Protein AF-A0A258W8T1-F1 (afdb_monomer_lite)

Sequence (69 aa):
MNKYIVFAGVGFELVGLIVVSVFAGEYLEQIKATKGLWVAGLILLSLVGWMIQLVYMLKKTEKQKSENI

Foldseek 3Di:
DDPVVVVVVLVVLLVVQLVVLQVVQVVVCVVPPPPCPSSVVSNVVSVVVSVVVVVVVVVVVVVVVVVVD

Radius of gyration: 16.25 Å; chains: 1; bounding box: 40×19×43 Å

Structure (mmCIF, N/CA/C/O backbone):
data_AF-A0A258W8T1-F1
#
_entry.id   AF-A0A258W8T1-F1
#
loop_
_atom_site.group_PDB
_atom_site.id
_atom_site.type_symbol
_atom_site.label_atom_id
_atom_site.label_alt_id
_atom_site.label_comp_id
_atom_site.label_asym_id
_atom_site.label_entity_id
_atom_site.label_seq_id
_atom_site.pdbx_PDB_ins_code
_atom_site.Cartn_x
_atom_site.Cartn_y
_atom_site.Cartn_z
_atom_site.occupancy
_atom_site.B_iso_or_equiv
_atom_site.auth_seq_id
_atom_site.auth_comp_id
_atom_site.auth_asym_id
_atom_site.auth_atom_id
_atom_site.pdbx_PDB_model_num
ATOM 1 N N . MET A 1 1 ? -22.983 -4.818 12.940 1.00 59.16 1 MET A N 1
ATOM 2 C CA . MET A 1 1 ? -22.201 -5.188 11.738 1.00 59.16 1 MET A CA 1
ATOM 3 C C . MET A 1 1 ? -21.361 -6.417 12.068 1.00 59.16 1 MET A C 1
ATOM 5 O O . MET A 1 1 ? -20.719 -6.422 13.112 1.00 59.16 1 MET A O 1
ATOM 9 N N . ASN A 1 2 ? -21.443 -7.487 11.272 1.00 72.75 2 ASN A N 1
ATOM 10 C CA . ASN A 1 2 ? -20.794 -8.758 11.608 1.00 72.75 2 ASN A CA 1
ATOM 11 C C . ASN A 1 2 ? -19.263 -8.615 11.489 1.00 72.75 2 ASN A C 1
ATOM 13 O O . ASN A 1 2 ? -18.781 -8.154 10.455 1.00 72.75 2 ASN A O 1
ATOM 17 N N . LYS A 1 3 ? -18.500 -8.971 12.533 1.00 71.25 3 LYS A N 1
ATOM 18 C CA . LYS A 1 3 ? -17.041 -8.719 12.622 1.00 71.25 3 LYS A CA 1
ATOM 19 C C . LYS A 1 3 ? -16.260 -9.306 11.435 1.00 71.25 3 LYS A C 1
ATOM 21 O O . LYS A 1 3 ? -15.279 -8.718 10.993 1.00 71.25 3 LYS A O 1
ATOM 26 N N . TYR A 1 4 ? -16.753 -10.411 10.879 1.00 80.81 4 TYR A N 1
ATOM 27 C CA . TYR A 1 4 ? -16.195 -11.075 9.700 1.00 80.81 4 TYR A CA 1
ATOM 28 C C . TYR A 1 4 ? -16.248 -10.219 8.428 1.00 80.81 4 TYR A C 1
ATOM 30 O O . TYR A 1 4 ? -15.309 -10.248 7.643 1.00 80.81 4 TYR A O 1
ATOM 38 N N . ILE A 1 5 ? -17.305 -9.419 8.239 1.00 83.94 5 ILE A N 1
ATOM 39 C CA . ILE A 1 5 ? -17.455 -8.549 7.059 1.00 83.94 5 ILE A CA 1
ATOM 40 C C . ILE A 1 5 ? -16.460 -7.389 7.123 1.00 83.94 5 ILE A C 1
ATOM 42 O O . ILE A 1 5 ? -15.848 -7.047 6.118 1.00 83.94 5 ILE A O 1
ATOM 46 N N . VAL A 1 6 ? -16.258 -6.816 8.313 1.00 81.62 6 VAL A N 1
ATOM 47 C CA . VAL A 1 6 ? -15.271 -5.744 8.519 1.00 81.62 6 VAL A CA 1
ATOM 48 C C . VAL A 1 6 ? -13.863 -6.268 8.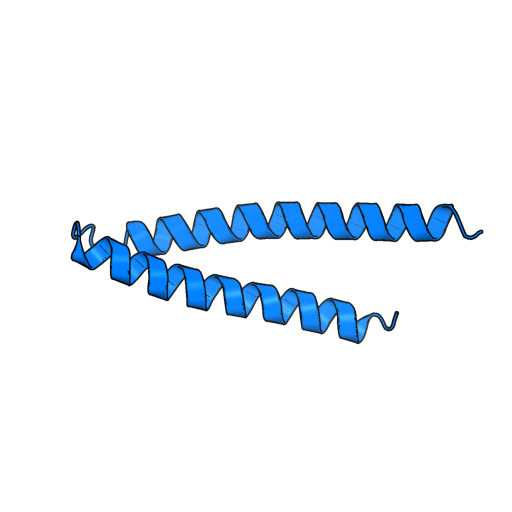274 1.00 81.62 6 VAL A C 1
ATOM 50 O O . VAL A 1 6 ? -13.091 -5.638 7.564 1.00 81.62 6 VAL A O 1
ATOM 53 N N . PHE A 1 7 ? -13.545 -7.445 8.815 1.00 82.75 7 PHE A N 1
ATOM 54 C CA . PHE A 1 7 ? -12.241 -8.068 8.616 1.00 82.75 7 PHE A CA 1
ATOM 55 C C . PHE A 1 7 ? -11.977 -8.399 7.139 1.00 82.75 7 PHE A C 1
ATOM 57 O O . PHE A 1 7 ? -10.907 -8.086 6.621 1.00 82.75 7 PHE A O 1
ATOM 64 N N . ALA A 1 8 ? -12.968 -8.962 6.441 1.00 88.75 8 ALA A N 1
ATOM 65 C CA . ALA A 1 8 ? -12.875 -9.239 5.011 1.00 88.75 8 ALA A CA 1
ATOM 66 C C . ALA A 1 8 ? -12.706 -7.955 4.180 1.00 88.75 8 ALA A C 1
ATOM 68 O O . ALA A 1 8 ? -11.878 -7.928 3.274 1.00 88.75 8 ALA A O 1
ATOM 69 N N . GLY A 1 9 ? -13.434 -6.884 4.514 1.00 89.44 9 GLY A N 1
ATOM 70 C CA . GLY A 1 9 ? -13.307 -5.587 3.846 1.00 89.44 9 GLY A CA 1
ATOM 71 C C . GLY A 1 9 ? -11.918 -4.969 4.017 1.00 89.44 9 GLY A C 1
ATOM 72 O O . GLY A 1 9 ? -11.307 -4.560 3.038 1.00 89.44 9 GLY A O 1
ATOM 73 N N . VAL A 1 10 ? -11.381 -4.991 5.238 1.00 89.19 10 VAL A N 1
ATOM 74 C CA . VAL A 1 10 ? -10.036 -4.480 5.552 1.00 89.19 10 VAL A CA 1
ATOM 75 C C . VAL A 1 10 ? -8.944 -5.273 4.820 1.00 89.19 10 VAL A C 1
ATOM 77 O O . VAL A 1 10 ? -8.001 -4.687 4.288 1.00 89.19 10 VAL A O 1
ATOM 80 N N . GLY A 1 11 ? -9.080 -6.601 4.743 1.00 89.19 11 GLY A N 1
ATOM 81 C CA . GLY A 1 11 ? -8.173 -7.444 3.958 1.00 89.19 11 GLY A CA 1
ATOM 82 C C . GLY A 1 11 ? -8.271 -7.179 2.452 1.00 89.19 11 GLY A C 1
ATOM 83 O O . GLY A 1 11 ? -7.250 -7.104 1.772 1.00 89.19 11 GLY A O 1
ATOM 84 N N . PHE A 1 12 ? -9.486 -6.982 1.935 1.00 93.38 12 PHE A N 1
ATOM 85 C CA . PHE A 1 12 ? -9.712 -6.652 0.528 1.00 93.38 12 PHE A CA 1
ATOM 86 C C . PHE A 1 12 ? -9.124 -5.285 0.154 1.00 93.38 12 PHE A C 1
ATOM 88 O O . PHE A 1 12 ? -8.481 -5.166 -0.887 1.00 93.38 12 PHE A O 1
ATOM 95 N N . GLU A 1 13 ? -9.270 -4.275 1.017 1.00 90.69 13 GLU A N 1
ATOM 96 C CA . GLU A 1 13 ? -8.629 -2.967 0.838 1.00 90.69 13 GLU A CA 1
ATOM 97 C C . GLU A 1 13 ? -7.107 -3.082 0.756 1.00 90.69 13 GLU A C 1
ATOM 99 O O . GLU A 1 13 ? -6.501 -2.453 -0.108 1.00 90.69 13 GLU A O 1
ATOM 104 N N . LEU A 1 14 ? -6.485 -3.901 1.613 1.00 92.00 14 LEU A N 1
ATOM 105 C CA . LEU A 1 14 ? -5.036 -4.091 1.599 1.00 92.00 14 LEU A CA 1
ATOM 106 C C . LEU A 1 14 ? -4.560 -4.710 0.276 1.00 92.00 14 LEU A C 1
ATOM 108 O O . LEU A 1 14 ? -3.605 -4.219 -0.325 1.00 92.00 14 LEU A O 1
ATOM 112 N N . VAL A 1 15 ? -5.241 -5.755 -0.207 1.00 94.12 15 VAL A N 1
ATOM 113 C CA . VAL A 1 15 ? -4.922 -6.386 -1.500 1.00 94.12 15 VAL A CA 1
ATOM 114 C C . VAL A 1 15 ? -5.125 -5.398 -2.649 1.00 94.12 15 VAL A C 1
ATOM 116 O O . VAL A 1 15 ? -4.251 -5.268 -3.505 1.00 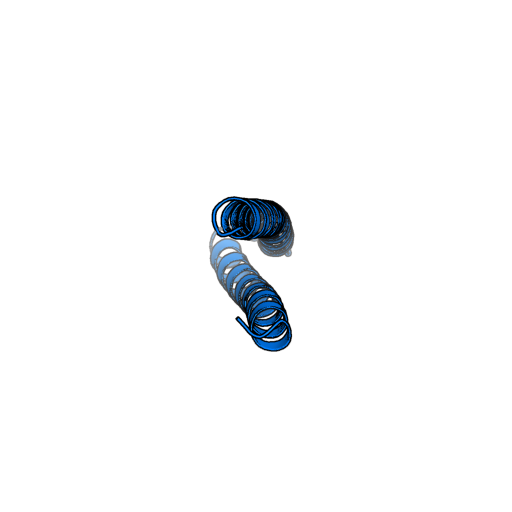94.12 15 VAL A O 1
ATOM 119 N N . GLY A 1 16 ? -6.243 -4.668 -2.649 1.00 94.38 16 GLY A N 1
ATOM 120 C CA . GLY A 1 16 ? -6.538 -3.652 -3.656 1.00 94.38 16 GLY A CA 1
ATOM 121 C C . GLY A 1 16 ? -5.482 -2.548 -3.696 1.00 94.38 16 GLY A C 1
ATOM 122 O O . GLY A 1 16 ? -5.006 -2.199 -4.774 1.00 94.38 16 GLY A O 1
ATOM 123 N N . LEU A 1 17 ? -5.053 -2.053 -2.532 1.00 94.19 17 LEU A N 1
ATOM 124 C CA . LEU A 1 17 ? -3.982 -1.063 -2.430 1.00 94.19 17 LEU A CA 1
ATOM 125 C C . LEU A 1 17 ? -2.672 -1.587 -3.000 1.00 94.19 17 LEU A C 1
ATOM 127 O O . LEU A 1 17 ? -2.070 -0.888 -3.801 1.00 94.19 17 LEU A O 1
ATOM 131 N N . ILE A 1 18 ? -2.261 -2.813 -2.663 1.00 92.19 18 ILE A N 1
ATOM 132 C CA . ILE A 1 18 ? -1.025 -3.400 -3.202 1.00 92.19 18 ILE A CA 1
ATOM 133 C C . ILE A 1 18 ? -1.084 -3.475 -4.731 1.00 92.19 18 ILE A C 1
ATOM 135 O O . ILE A 1 18 ? -0.143 -3.042 -5.393 1.00 92.19 18 ILE A O 1
ATOM 139 N N . VAL A 1 19 ? -2.188 -3.969 -5.300 1.00 95.06 19 VAL A N 1
ATOM 140 C CA . VAL A 1 19 ? -2.359 -4.060 -6.761 1.00 95.06 19 VAL A CA 1
ATOM 141 C C . VAL A 1 19 ? -2.268 -2.677 -7.406 1.00 95.06 19 VAL A C 1
ATOM 143 O O . VAL A 1 19 ? -1.520 -2.497 -8.367 1.00 95.06 19 VAL A O 1
ATOM 146 N N . VAL A 1 20 ? -2.972 -1.685 -6.856 1.00 94.56 20 VAL A N 1
ATOM 147 C CA . VAL A 1 20 ? -2.941 -0.305 -7.360 1.00 94.56 20 VAL A CA 1
ATOM 148 C C . VAL A 1 20 ? -1.545 0.305 -7.228 1.00 94.56 20 VAL A C 1
ATOM 150 O O . VAL A 1 20 ? -1.074 0.930 -8.173 1.00 94.56 20 VAL A O 1
ATOM 153 N N . SER A 1 21 ? -0.855 0.110 -6.102 1.00 93.62 21 SER A N 1
ATOM 154 C CA . SER A 1 21 ? 0.503 0.620 -5.883 1.00 93.62 21 SER A CA 1
ATOM 155 C C . SER A 1 21 ? 1.510 0.014 -6.851 1.00 93.62 21 SER A C 1
ATOM 157 O O . SER A 1 21 ? 2.375 0.735 -7.340 1.00 93.62 21 SER A O 1
ATOM 159 N N . VAL A 1 22 ? 1.406 -1.287 -7.139 1.00 93.00 22 VAL A N 1
ATOM 160 C CA . VAL A 1 22 ? 2.270 -1.959 -8.118 1.00 93.00 22 VAL A CA 1
ATOM 161 C C . VAL A 1 22 ? 2.016 -1.391 -9.507 1.00 93.00 22 VAL A C 1
ATOM 163 O O . VAL A 1 22 ? 2.957 -0.947 -10.156 1.00 93.00 22 VAL A O 1
ATOM 166 N N . PHE A 1 23 ? 0.753 -1.308 -9.928 1.00 93.75 23 PHE A N 1
ATOM 167 C CA . PHE A 1 23 ? 0.404 -0.809 -11.258 1.00 93.75 23 PHE A CA 1
ATOM 168 C C . PHE A 1 23 ? 0.799 0.664 -11.448 1.00 93.75 23 PHE A C 1
ATOM 170 O O . PHE A 1 23 ? 1.377 1.043 -12.465 1.00 93.75 23 PHE A O 1
ATOM 177 N N . ALA A 1 24 ? 0.544 1.501 -10.438 1.00 92.88 24 ALA A N 1
ATOM 178 C CA . ALA A 1 24 ? 0.955 2.901 -10.436 1.00 92.88 24 ALA A CA 1
ATOM 179 C C . ALA A 1 24 ? 2.483 3.049 -10.387 1.00 92.88 24 ALA A C 1
ATOM 181 O O . ALA A 1 24 ? 3.041 3.908 -11.066 1.00 92.88 24 ALA A O 1
ATOM 182 N N . GLY A 1 25 ? 3.166 2.205 -9.613 1.00 89.75 25 GLY A N 1
ATOM 183 C CA . GLY A 1 25 ? 4.620 2.200 -9.512 1.00 89.75 25 GLY A CA 1
ATOM 184 C C . GLY A 1 25 ? 5.292 1.804 -10.818 1.00 89.75 25 GLY A C 1
ATOM 185 O O . GLY A 1 25 ? 6.225 2.483 -11.231 1.00 89.75 25 GLY A O 1
ATOM 186 N N . GLU A 1 26 ? 4.788 0.777 -11.505 1.00 90.25 26 GLU A N 1
ATOM 187 C CA . GLU A 1 26 ? 5.268 0.387 -12.834 1.00 90.25 26 GLU A CA 1
ATOM 188 C C . GLU A 1 26 ? 5.000 1.474 -13.877 1.00 90.25 26 GLU A C 1
ATOM 190 O O . GLU A 1 26 ? 5.868 1.757 -14.700 1.00 90.25 26 GLU A O 1
ATOM 195 N N . TYR A 1 27 ? 3.843 2.141 -13.816 1.00 91.31 27 TYR A N 1
ATOM 196 C CA . TYR A 1 27 ? 3.540 3.267 -14.701 1.00 91.31 27 TYR A CA 1
ATOM 197 C C . TYR A 1 27 ? 4.510 4.443 -14.500 1.00 91.31 27 TYR A C 1
ATOM 199 O O . TYR A 1 27 ? 5.024 5.001 -15.470 1.00 91.31 27 TYR A O 1
ATOM 207 N N . LEU A 1 28 ? 4.826 4.798 -13.249 1.00 87.94 28 LEU A N 1
ATOM 208 C CA . LEU A 1 28 ? 5.837 5.821 -12.947 1.00 87.94 28 LEU A CA 1
ATOM 209 C C . LEU A 1 28 ? 7.241 5.397 -13.390 1.00 87.94 28 LEU A C 1
ATOM 211 O O . LEU A 1 28 ? 8.050 6.238 -13.793 1.00 87.94 28 LEU A O 1
ATOM 215 N N . GLU A 1 29 ? 7.510 4.095 -13.372 1.00 86.56 29 GLU A N 1
ATOM 216 C CA . GLU A 1 29 ? 8.790 3.542 -13.787 1.00 86.56 29 GLU A CA 1
ATOM 217 C C . GLU A 1 29 ? 9.055 3.676 -15.288 1.00 86.56 29 GLU A C 1
ATOM 219 O O . GLU A 1 29 ? 10.210 3.813 -15.698 1.00 86.56 29 GLU A O 1
ATOM 224 N N . GLN A 1 30 ? 7.998 3.743 -16.104 1.00 86.38 30 GLN A N 1
ATOM 225 C CA . GLN A 1 30 ? 8.108 4.043 -17.535 1.00 86.38 30 GLN A CA 1
ATOM 226 C C . GLN A 1 30 ? 8.573 5.483 -17.799 1.00 86.38 30 GLN A C 1
ATOM 228 O O . GLN A 1 30 ? 9.223 5.742 -18.809 1.00 86.38 30 GLN A O 1
ATOM 233 N N . ILE A 1 31 ? 8.268 6.422 -16.896 1.00 86.12 31 ILE A N 1
ATOM 234 C CA . ILE A 1 31 ? 8.643 7.838 -17.036 1.00 86.12 31 ILE A CA 1
ATOM 235 C C . ILE A 1 31 ? 10.089 8.053 -16.587 1.00 86.12 31 ILE A C 1
ATOM 237 O O . ILE A 1 31 ? 10.854 8.778 -17.225 1.00 86.12 31 ILE A O 1
ATOM 241 N N . LYS A 1 32 ? 10.479 7.428 -15.473 1.00 83.62 32 LYS A N 1
ATOM 242 C CA . LYS A 1 32 ? 11.842 7.501 -14.953 1.00 83.62 32 LYS A CA 1
ATOM 243 C C . LYS A 1 32 ? 12.209 6.169 -14.330 1.00 83.62 32 LYS A C 1
ATOM 245 O O . LYS A 1 32 ? 11.796 5.908 -13.212 1.00 83.62 32 LYS A O 1
ATOM 250 N N . ALA A 1 33 ? 13.038 5.391 -15.022 1.00 81.88 33 ALA A N 1
ATOM 251 C CA . ALA A 1 33 ? 13.479 4.086 -14.549 1.00 81.88 33 ALA A CA 1
ATOM 252 C C . ALA A 1 33 ? 14.321 4.208 -13.266 1.00 81.88 33 ALA A C 1
ATOM 254 O O . ALA A 1 33 ? 15.483 4.619 -13.285 1.00 81.88 33 ALA A O 1
ATOM 255 N N . THR A 1 34 ? 13.729 3.822 -12.144 1.00 82.06 34 THR A N 1
ATOM 256 C CA . THR A 1 34 ? 14.328 3.794 -10.807 1.00 82.06 34 THR A CA 1
ATOM 257 C C . THR A 1 34 ? 14.592 2.374 -10.287 1.00 82.06 34 THR A C 1
ATOM 259 O O . THR A 1 34 ? 15.003 2.214 -9.142 1.00 82.06 34 THR A O 1
ATOM 262 N N . LYS A 1 35 ? 14.481 1.339 -11.136 1.00 84.06 35 LYS A N 1
ATOM 263 C CA . LYS A 1 35 ? 14.754 -0.079 -10.803 1.00 84.06 35 LYS A CA 1
ATOM 264 C C . LYS A 1 35 ? 13.902 -0.627 -9.639 1.00 84.06 35 LYS A C 1
ATOM 266 O O . LYS A 1 35 ? 14.402 -1.343 -8.777 1.00 84.06 35 LYS A O 1
ATOM 271 N N . GLY A 1 36 ? 12.618 -0.301 -9.617 1.00 82.12 36 GLY A N 1
ATOM 272 C CA . GLY A 1 36 ? 11.624 -0.732 -8.635 1.00 82.12 36 GLY A CA 1
ATOM 273 C C . GLY A 1 36 ? 11.447 0.214 -7.445 1.00 82.12 36 GLY A C 1
ATOM 274 O O . GLY A 1 36 ? 10.633 -0.072 -6.566 1.00 82.12 36 GLY A O 1
ATOM 275 N N . LEU A 1 37 ? 12.166 1.341 -7.393 1.00 90.38 37 LEU A N 1
ATOM 276 C CA . LEU A 1 37 ? 12.096 2.280 -6.265 1.00 90.38 37 LEU A CA 1
ATOM 277 C C . LEU A 1 37 ? 10.737 2.982 -6.178 1.00 90.38 37 LEU A C 1
ATOM 279 O O . LEU A 1 37 ? 10.219 3.143 -5.073 1.00 90.38 37 LEU A O 1
ATOM 283 N N . TRP A 1 38 ? 10.126 3.340 -7.313 1.00 90.44 38 TRP A N 1
ATOM 284 C CA . TRP A 1 38 ? 8.766 3.892 -7.332 1.00 90.44 38 TRP A CA 1
ATOM 285 C C . TRP A 1 38 ? 7.730 2.910 -6.792 1.00 90.44 38 TRP A C 1
ATOM 287 O O . TRP A 1 38 ? 6.888 3.303 -5.987 1.00 90.44 38 TRP A O 1
ATOM 297 N N . VAL A 1 39 ? 7.821 1.635 -7.178 1.00 89.44 39 VAL A N 1
ATOM 298 C CA . VAL A 1 39 ? 6.920 0.576 -6.696 1.00 89.44 39 VAL A CA 1
ATOM 299 C C . VAL A 1 39 ? 7.075 0.396 -5.187 1.00 89.44 39 VAL A C 1
ATOM 301 O O . VAL A 1 39 ? 6.090 0.470 -4.454 1.00 89.44 39 VAL A O 1
ATOM 304 N N . ALA A 1 40 ? 8.310 0.230 -4.704 1.00 91.25 40 ALA A N 1
ATOM 305 C CA . ALA A 1 40 ? 8.5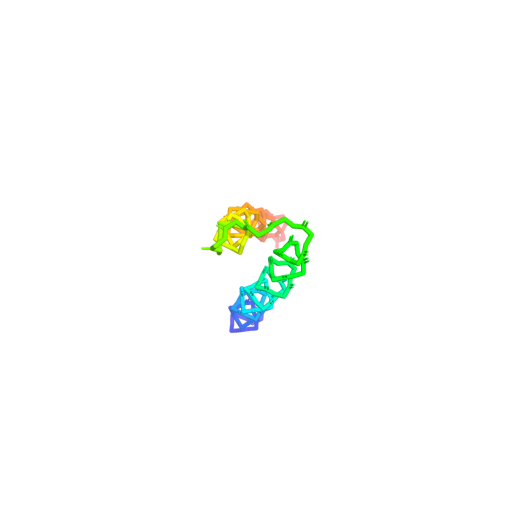83 0.071 -3.278 1.00 91.25 40 ALA A CA 1
ATOM 306 C C . ALA A 1 40 ? 8.112 1.289 -2.466 1.00 91.25 40 ALA A C 1
ATOM 308 O O . ALA A 1 40 ? 7.455 1.127 -1.438 1.00 91.25 40 ALA A O 1
ATOM 309 N N . GLY A 1 41 ? 8.388 2.505 -2.948 1.00 92.31 41 GLY A N 1
ATOM 310 C CA . GLY A 1 41 ? 7.965 3.748 -2.305 1.00 92.31 41 GLY A CA 1
ATOM 311 C C . GLY A 1 41 ? 6.445 3.899 -2.243 1.00 92.31 41 GLY A C 1
ATOM 312 O O . GLY A 1 41 ? 5.907 4.233 -1.188 1.00 92.31 41 GLY A O 1
ATOM 313 N N . LEU A 1 42 ? 5.737 3.603 -3.337 1.00 92.12 42 LEU A N 1
ATOM 314 C CA . LEU A 1 42 ? 4.275 3.670 -3.383 1.00 92.12 42 LEU A CA 1
ATOM 315 C C . LEU A 1 42 ? 3.611 2.633 -2.487 1.00 92.12 42 LEU A C 1
ATOM 317 O O . LEU A 1 42 ? 2.641 2.970 -1.809 1.00 92.12 42 LEU A O 1
ATOM 321 N N . ILE A 1 43 ? 4.128 1.403 -2.452 1.00 92.25 43 ILE A N 1
ATOM 322 C CA . ILE A 1 43 ? 3.634 0.364 -1.542 1.00 92.25 43 ILE A CA 1
ATOM 323 C C . ILE A 1 43 ? 3.816 0.819 -0.092 1.00 92.25 43 ILE A C 1
ATOM 325 O O . ILE A 1 43 ? 2.880 0.724 0.699 1.00 92.25 43 ILE A O 1
ATOM 329 N N . LEU A 1 44 ? 4.988 1.364 0.252 1.00 94.31 44 LEU A N 1
ATOM 330 C CA . LEU A 1 44 ? 5.280 1.823 1.610 1.00 94.31 44 LEU A CA 1
ATOM 331 C C . LEU A 1 44 ? 4.361 2.982 2.027 1.00 94.31 44 LEU A C 1
ATOM 333 O O . LEU A 1 44 ? 3.774 2.948 3.107 1.00 94.31 44 LEU A O 1
ATOM 337 N N . LEU A 1 45 ? 4.179 3.974 1.150 1.00 93.69 45 LEU A N 1
ATOM 338 C CA . LEU A 1 45 ? 3.255 5.091 1.374 1.00 93.69 45 LEU A CA 1
ATOM 339 C C . LEU A 1 45 ? 1.804 4.616 1.511 1.00 93.69 45 LEU A C 1
ATOM 341 O O . LEU A 1 45 ? 1.082 5.081 2.393 1.00 93.69 45 LEU A O 1
ATOM 345 N N . SER A 1 46 ? 1.392 3.663 0.677 1.00 93.25 46 SER A N 1
ATOM 346 C CA . SER A 1 46 ? 0.043 3.091 0.696 1.00 93.25 46 SER A CA 1
ATOM 347 C C . SER A 1 46 ? -0.220 2.302 1.977 1.00 93.25 46 SER A C 1
ATOM 349 O O . SER A 1 46 ? -1.288 2.441 2.567 1.00 93.25 46 SER A O 1
ATOM 351 N N . LEU A 1 47 ? 0.770 1.553 2.471 1.00 92.88 47 LEU A N 1
ATOM 352 C CA . LEU A 1 47 ? 0.717 0.861 3.763 1.00 92.88 47 LEU A CA 1
ATOM 353 C C . LEU A 1 47 ? 0.562 1.835 4.935 1.00 92.88 47 LEU A C 1
ATOM 355 O O . LEU A 1 47 ? -0.280 1.618 5.807 1.00 92.88 47 LEU A O 1
ATOM 359 N N . VAL A 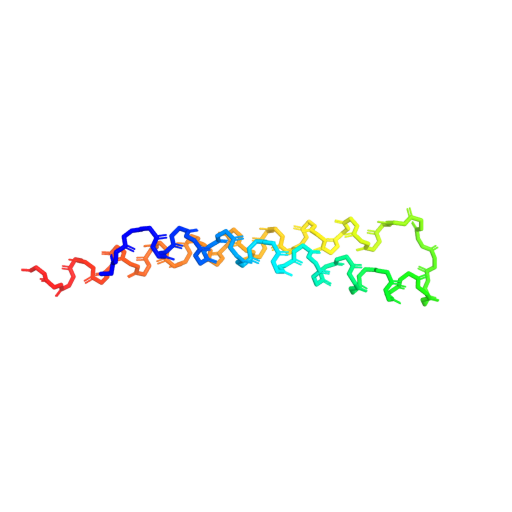1 48 ? 1.340 2.921 4.951 1.00 94.94 48 VAL A N 1
ATOM 360 C CA . VAL A 1 48 ? 1.241 3.949 5.999 1.00 94.94 48 VAL A CA 1
ATOM 361 C C . VAL A 1 48 ? -0.127 4.632 5.962 1.00 94.94 48 VAL A C 1
ATOM 363 O O . VAL A 1 48 ? -0.777 4.757 7.001 1.00 94.94 48 VAL A O 1
ATOM 366 N N . GLY A 1 49 ? -0.599 5.028 4.775 1.00 92.88 49 GLY A N 1
ATOM 367 C CA . GLY A 1 49 ? -1.922 5.633 4.599 1.00 92.88 49 GLY A CA 1
ATOM 368 C C . GLY A 1 49 ? -3.052 4.701 5.038 1.00 92.88 49 GLY A C 1
ATOM 369 O O . GLY A 1 49 ? -3.948 5.109 5.778 1.00 92.88 49 GLY A O 1
ATOM 370 N N . TRP A 1 50 ? -2.967 3.425 4.666 1.00 94.00 50 TRP A N 1
ATOM 371 C CA . TRP A 1 50 ? -3.922 2.403 5.083 1.00 94.00 50 TRP A CA 1
ATOM 372 C C . TRP A 1 50 ? -3.924 2.181 6.595 1.00 94.00 50 TRP A C 1
ATOM 374 O O . TRP A 1 50 ? -4.989 2.086 7.199 1.00 94.00 50 TRP A O 1
ATOM 384 N N . MET A 1 51 ? -2.756 2.176 7.242 1.00 92.06 51 MET A N 1
ATOM 385 C CA . MET A 1 51 ? -2.667 2.040 8.696 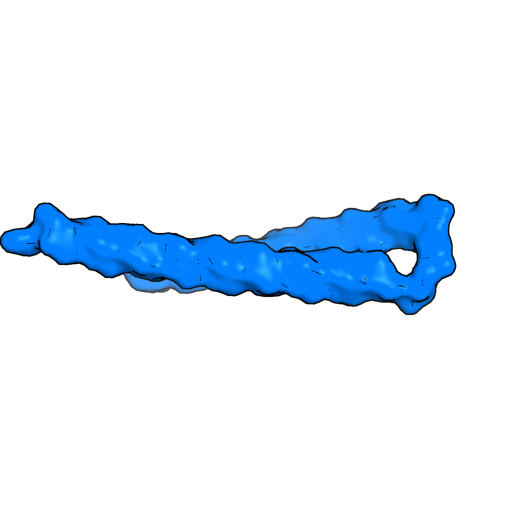1.00 92.06 51 MET A CA 1
ATOM 386 C C . MET A 1 51 ? -3.365 3.204 9.416 1.00 92.06 51 MET A C 1
ATOM 388 O O . MET A 1 51 ? -4.093 2.988 10.386 1.00 92.06 51 MET A O 1
ATOM 392 N N . ILE A 1 52 ? -3.201 4.434 8.919 1.00 93.25 52 ILE A N 1
ATOM 393 C CA . ILE A 1 52 ? -3.898 5.615 9.450 1.00 93.25 52 ILE A CA 1
ATOM 394 C C . ILE A 1 52 ? -5.416 5.472 9.265 1.00 93.25 52 ILE A C 1
ATOM 396 O O . ILE A 1 52 ? -6.171 5.683 10.218 1.00 93.25 52 ILE A O 1
ATOM 400 N N . GLN A 1 53 ? -5.860 5.071 8.070 1.00 89.75 53 GLN A N 1
ATOM 401 C CA . GLN A 1 53 ? -7.271 4.824 7.755 1.00 89.75 53 GLN A CA 1
ATOM 402 C C . GLN A 1 53 ? -7.879 3.767 8.692 1.00 89.75 53 GLN A C 1
ATOM 404 O O . GLN A 1 53 ? -8.967 3.964 9.239 1.00 89.75 53 GLN A O 1
ATOM 409 N N . LEU A 1 54 ? -7.150 2.678 8.943 1.00 90.31 54 LEU A N 1
ATOM 410 C CA . LEU A 1 54 ? -7.571 1.578 9.805 1.00 90.31 54 LEU A CA 1
ATOM 411 C C . LEU A 1 54 ? -7.738 2.032 11.260 1.00 90.31 54 LEU A C 1
ATOM 413 O O . LEU A 1 54 ? -8.766 1.757 11.883 1.00 90.31 54 LEU A O 1
ATOM 417 N N . VAL A 1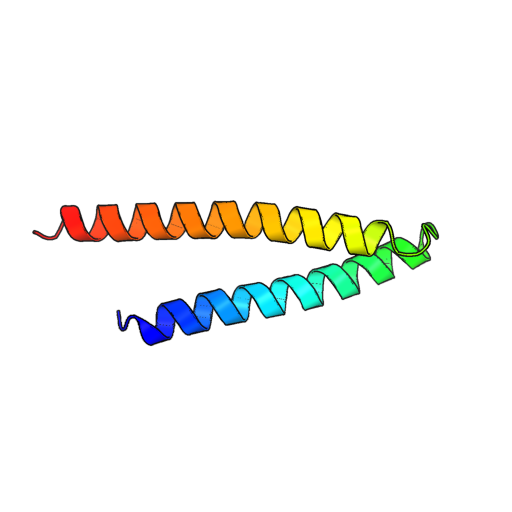 55 ? -6.773 2.790 11.792 1.00 89.38 55 VAL A N 1
ATOM 418 C CA . VAL A 1 55 ? -6.856 3.368 13.145 1.00 89.38 55 VAL A CA 1
ATOM 419 C C . VAL A 1 55 ? -8.011 4.366 13.247 1.00 89.38 55 VAL A C 1
ATOM 421 O O . VAL A 1 55 ? -8.738 4.370 14.243 1.00 89.38 55 VAL A O 1
ATOM 424 N N . TYR A 1 56 ? -8.221 5.195 12.224 1.00 89.44 56 TYR A N 1
ATOM 425 C CA . TYR A 1 56 ? -9.342 6.132 12.179 1.00 89.44 56 TYR A CA 1
ATOM 426 C C . TYR A 1 56 ? -10.695 5.401 12.189 1.00 89.44 56 TYR A C 1
ATOM 428 O O . TYR A 1 56 ? -11.590 5.759 12.961 1.00 89.44 56 TYR A O 1
ATOM 436 N N . MET A 1 57 ? -10.835 4.337 11.393 1.00 85.38 57 MET A N 1
ATOM 437 C CA . MET A 1 57 ? -12.059 3.538 11.327 1.00 85.38 57 MET A CA 1
ATOM 438 C C . MET A 1 57 ? -12.337 2.793 12.640 1.00 85.38 57 MET A C 1
ATOM 440 O O . MET A 1 57 ? -13.487 2.750 13.090 1.00 85.38 57 MET A O 1
ATOM 444 N N . LEU A 1 58 ? -11.295 2.270 13.298 1.00 84.88 58 LEU A N 1
ATOM 445 C CA . LEU A 1 58 ? -11.391 1.672 14.634 1.00 84.88 58 LEU A CA 1
ATOM 446 C C . LEU A 1 58 ? -11.885 2.690 15.666 1.00 84.88 58 LEU A C 1
ATOM 448 O O . LEU A 1 58 ? -12.901 2.445 16.316 1.00 84.88 58 LEU A O 1
ATOM 452 N N . LYS A 1 59 ? -11.246 3.865 15.748 1.00 85.56 59 LYS A N 1
ATOM 453 C CA . LYS A 1 59 ? -11.655 4.939 16.671 1.00 85.56 59 LYS A CA 1
ATOM 454 C C . LYS A 1 59 ? -13.100 5.383 16.440 1.00 85.56 59 LYS A C 1
ATOM 456 O O . LYS A 1 59 ? -13.847 5.591 17.395 1.00 85.56 59 LYS A O 1
ATOM 461 N N . LYS A 1 60 ? -13.520 5.508 15.177 1.00 80.62 60 LYS A N 1
ATOM 462 C CA . LYS A 1 60 ? -14.904 5.860 14.821 1.00 80.62 60 LYS A CA 1
ATOM 463 C C . LYS A 1 60 ? -15.896 4.777 15.255 1.00 80.62 60 LYS A C 1
ATOM 465 O O . LYS A 1 60 ? -16.965 5.104 15.764 1.00 80.62 60 LYS A O 1
ATOM 470 N N . THR A 1 61 ? -15.535 3.505 15.088 1.00 79.19 61 THR A N 1
ATOM 471 C CA . THR A 1 61 ? -16.372 2.364 15.492 1.00 79.19 61 THR A CA 1
ATOM 472 C C . THR A 1 61 ? -16.522 2.283 17.013 1.00 79.19 61 THR A C 1
ATOM 474 O O . THR A 1 61 ? -17.622 2.030 17.502 1.00 79.19 61 THR A O 1
ATOM 477 N N . GLU A 1 62 ? -15.455 2.546 17.773 1.00 77.31 62 GLU A N 1
ATOM 478 C CA . GLU A 1 62 ? -15.520 2.607 19.240 1.00 77.31 62 GLU A CA 1
ATOM 479 C C . GLU A 1 62 ? -16.392 3.765 19.734 1.00 77.31 62 GLU A C 1
ATOM 481 O O . GLU A 1 62 ? -17.258 3.558 20.585 1.00 77.31 62 GLU A O 1
ATOM 486 N N . LYS A 1 63 ? -16.241 4.960 19.148 1.00 72.62 63 LYS A N 1
ATOM 487 C CA . LYS A 1 63 ? -17.065 6.125 19.503 1.00 72.62 63 LYS A CA 1
ATOM 488 C C . LYS A 1 63 ? -18.557 5.877 19.248 1.00 72.62 63 LYS A C 1
ATOM 490 O O . LYS A 1 63 ? -19.379 6.145 20.116 1.00 72.62 63 LYS A O 1
ATOM 495 N N . GLN A 1 64 ? -18.901 5.281 18.104 1.00 69.19 64 GLN A N 1
ATOM 496 C CA . GLN A 1 64 ? -20.286 4.921 17.765 1.00 69.19 64 GLN A CA 1
ATOM 497 C C . GLN A 1 64 ? -20.897 3.893 18.725 1.00 69.19 64 GLN A C 1
ATOM 499 O O . GLN A 1 64 ? -22.102 3.918 18.969 1.00 69.19 64 GLN A O 1
ATOM 504 N N . LYS A 1 65 ? -20.080 2.985 19.271 1.00 64.56 65 LYS A N 1
ATOM 505 C CA . LYS A 1 65 ? -20.528 2.013 20.273 1.00 64.56 65 LYS A CA 1
ATOM 506 C C . LYS A 1 65 ? -20.784 2.670 21.634 1.00 64.56 65 LYS A C 1
ATOM 508 O O . LYS A 1 65 ? -21.657 2.203 22.351 1.00 64.56 65 LYS A O 1
ATOM 513 N N . SER A 1 66 ? -20.052 3.732 21.974 1.00 63.72 66 SER A N 1
ATOM 514 C CA . SER A 1 66 ? -20.212 4.470 23.234 1.00 63.72 66 SER A CA 1
ATOM 515 C C . SER A 1 66 ? -21.417 5.416 23.259 1.00 63.72 66 SER A C 1
ATOM 517 O O . SER A 1 66 ? -21.909 5.694 24.341 1.00 63.72 66 SER A O 1
ATOM 519 N N . GLU A 1 67 ? -21.858 5.944 22.113 1.00 59.56 67 GLU A N 1
ATOM 520 C CA . GLU A 1 67 ? -23.007 6.872 22.026 1.00 59.56 67 GLU A CA 1
ATOM 521 C C . GLU A 1 67 ? -24.370 6.153 21.915 1.00 59.56 67 GLU A C 1
ATOM 523 O O . GLU A 1 67 ? -25.406 6.798 22.014 1.00 59.56 67 GLU A O 1
ATOM 528 N N . ASN A 1 68 ? -24.381 4.831 21.691 1.00 52.16 68 ASN A N 1
ATOM 529 C CA . ASN A 1 68 ? -25.598 4.009 21.567 1.00 52.16 68 ASN A CA 1
ATOM 530 C C . ASN A 1 68 ? -25.861 3.105 22.794 1.00 52.16 68 ASN A C 1
ATOM 532 O O . ASN A 1 68 ? -26.621 2.140 22.693 1.00 52.16 68 ASN A O 1
ATOM 536 N N . ILE A 1 69 ? -25.208 3.387 23.924 1.00 47.53 69 ILE A N 1
ATOM 537 C CA . ILE A 1 69 ? -25.471 2.806 25.254 1.00 47.53 69 ILE A CA 1
ATOM 538 C C . ILE A 1 69 ? -25.893 3.960 26.163 1.00 47.53 69 ILE A C 1
ATOM 540 O O . ILE A 1 69 ? -26.759 3.724 27.032 1.00 47.53 69 ILE A O 1
#

pLDDT: mean 85.44, std 10.56, range [47.53, 95.06]

Secondary structure (DSSP, 8-state):
--HHHHHHHHHHHHHHHHHHHHHHHHHHHHHS--TTHHHHHHHHHHHHHHHHHHHHHHHHHHHHHHTT-